Protein AF-A0A822F859-F1 (afdb_monomer_lite)

Structure (mmCIF, N/CA/C/O backbone):
data_AF-A0A822F859-F1
#
_entry.id   AF-A0A822F859-F1
#
loop_
_atom_site.group_PDB
_atom_site.id
_atom_site.type_symbol
_atom_site.label_atom_id
_atom_site.label_alt_id
_atom_site.label_comp_id
_atom_site.label_asym_id
_atom_site.label_entity_id
_atom_site.label_seq_id
_atom_site.pdbx_PDB_ins_code
_atom_site.Cartn_x
_atom_site.Cartn_y
_atom_site.Cartn_z
_atom_site.occupancy
_atom_site.B_iso_or_equiv
_atom_site.auth_seq_id
_atom_site.auth_comp_id
_atom_site.auth_asym_id
_atom_site.auth_atom_id
_atom_site.pdbx_PDB_model_num
ATOM 1 N N . ASN A 1 1 ? -17.109 -4.737 4.891 1.00 60.28 1 ASN A N 1
ATOM 2 C CA . ASN A 1 1 ? -16.325 -3.529 4.573 1.00 60.28 1 ASN A CA 1
ATOM 3 C C . ASN A 1 1 ? -14.987 -3.972 3.988 1.00 60.28 1 ASN A C 1
ATOM 5 O O . ASN A 1 1 ? -14.485 -5.006 4.405 1.00 60.28 1 ASN A O 1
ATOM 9 N N . LEU A 1 2 ? -14.415 -3.264 3.007 1.00 63.59 2 LEU A N 1
ATOM 10 C CA . LEU A 1 2 ? -13.190 -3.707 2.302 1.00 63.59 2 LEU A CA 1
ATOM 11 C C . LEU A 1 2 ? -12.017 -3.979 3.269 1.00 63.59 2 LEU A C 1
ATOM 13 O O . LEU A 1 2 ? -11.203 -4.857 3.026 1.00 63.59 2 LEU A O 1
ATOM 17 N N . LEU A 1 3 ? -11.979 -3.269 4.397 1.00 77.88 3 LEU A N 1
ATOM 18 C CA . LEU A 1 3 ? -10.930 -3.357 5.413 1.00 77.88 3 LEU A CA 1
ATOM 19 C C . LEU A 1 3 ? -11.205 -4.373 6.532 1.00 77.88 3 LEU A C 1
ATOM 21 O O . LEU A 1 3 ? -10.437 -4.429 7.488 1.00 77.88 3 LEU A O 1
ATOM 25 N N . ASP A 1 4 ? -12.248 -5.199 6.411 1.00 86.69 4 ASP A N 1
ATOM 26 C CA . ASP A 1 4 ? -12.486 -6.304 7.355 1.00 86.69 4 ASP A CA 1
ATOM 27 C C . ASP A 1 4 ? -11.388 -7.384 7.240 1.00 86.69 4 ASP A C 1
ATOM 29 O O . ASP A 1 4 ? -11.126 -8.115 8.194 1.00 86.69 4 ASP A O 1
ATOM 33 N N . PHE A 1 5 ? -10.710 -7.440 6.084 1.00 93.75 5 PHE A N 1
ATOM 34 C CA . PHE A 1 5 ? -9.600 -8.347 5.778 1.00 93.75 5 PHE A CA 1
ATOM 35 C C . PHE A 1 5 ? -8.394 -7.556 5.241 1.00 93.75 5 PHE A C 1
ATOM 37 O O . PHE A 1 5 ? -8.120 -7.579 4.038 1.00 93.75 5 PHE A O 1
ATOM 44 N N . PRO A 1 6 ? -7.675 -6.815 6.103 1.00 93.88 6 PRO A N 1
ATOM 45 C CA . PRO A 1 6 ? -6.599 -5.925 5.669 1.00 93.88 6 PRO A CA 1
ATOM 46 C C . PRO A 1 6 ? -5.448 -6.661 4.966 1.00 93.88 6 PRO A C 1
ATOM 48 O O . PRO A 1 6 ? -4.760 -6.069 4.138 1.00 93.88 6 PRO A O 1
ATOM 51 N N . GLU A 1 7 ? -5.250 -7.951 5.242 1.00 95.69 7 GLU A N 1
ATOM 52 C CA . GLU A 1 7 ? -4.263 -8.784 4.558 1.00 95.69 7 GLU A CA 1
ATOM 53 C C . GLU A 1 7 ? -4.631 -9.068 3.095 1.00 95.69 7 GLU A C 1
ATOM 55 O O . GLU A 1 7 ? -3.777 -8.935 2.222 1.00 95.69 7 GLU A O 1
ATOM 60 N N . GLU A 1 8 ? -5.895 -9.392 2.803 1.00 95.19 8 GLU A N 1
ATOM 61 C CA . GLU A 1 8 ? -6.359 -9.592 1.420 1.00 95.19 8 GLU A CA 1
ATOM 62 C C . GLU A 1 8 ? -6.252 -8.280 0.633 1.00 95.19 8 GLU A C 1
ATOM 64 O O . GLU A 1 8 ? -5.794 -8.274 -0.507 1.00 95.19 8 GLU A O 1
ATOM 69 N N . VAL A 1 9 ? -6.594 -7.145 1.257 1.00 94.25 9 VAL A N 1
ATOM 70 C CA . VAL A 1 9 ? -6.420 -5.822 0.635 1.00 94.25 9 VAL A CA 1
ATOM 71 C C . VAL A 1 9 ? -4.953 -5.567 0.293 1.00 94.25 9 VAL A C 1
ATOM 73 O O . VAL A 1 9 ? -4.661 -5.124 -0.817 1.00 94.25 9 VAL A O 1
ATOM 76 N N . ALA A 1 10 ? -4.025 -5.881 1.200 1.00 95.88 10 ALA A N 1
ATOM 77 C CA . ALA A 1 10 ? -2.593 -5.728 0.954 1.00 95.88 10 ALA A CA 1
ATOM 78 C C . ALA A 1 10 ? -2.101 -6.603 -0.212 1.00 95.88 10 ALA A C 1
ATOM 80 O O . ALA A 1 10 ? -1.319 -6.136 -1.042 1.00 95.88 10 ALA A O 1
ATOM 81 N N . ILE A 1 11 ? -2.586 -7.843 -0.320 1.00 95.44 11 ILE A N 1
ATOM 82 C CA . ILE A 1 11 ? -2.263 -8.739 -1.441 1.00 95.44 11 ILE A CA 1
ATOM 83 C C . ILE A 1 11 ? -2.778 -8.146 -2.758 1.00 95.44 11 ILE A C 1
ATOM 85 O O . ILE A 1 11 ? -2.005 -7.979 -3.697 1.00 95.44 11 ILE A O 1
ATOM 89 N N . ARG A 1 12 ? -4.042 -7.709 -2.812 1.00 94.38 12 ARG A N 1
ATOM 90 C CA . ARG A 1 12 ? -4.619 -7.100 -4.025 1.00 94.38 12 ARG A CA 1
ATOM 91 C C . ARG A 1 12 ? -3.926 -5.809 -4.437 1.00 94.38 12 ARG A C 1
ATOM 93 O O . ARG A 1 12 ? -3.702 -5.588 -5.623 1.00 94.38 12 ARG A O 1
ATOM 100 N N . LEU A 1 13 ? -3.569 -4.958 -3.475 1.00 91.94 13 LEU A N 1
ATOM 101 C CA . LEU A 1 13 ? -2.770 -3.762 -3.743 1.00 91.94 13 LEU A CA 1
ATOM 102 C C . LEU A 1 13 ? -1.397 -4.120 -4.319 1.00 91.94 13 LEU A C 1
ATOM 104 O O . LEU A 1 13 ? -0.885 -3.381 -5.155 1.00 91.94 13 LEU A O 1
ATOM 108 N N . THR A 1 14 ? -0.822 -5.247 -3.899 1.00 94.31 14 THR A N 1
ATOM 109 C CA . THR A 1 14 ? 0.464 -5.741 -4.403 1.00 94.31 14 THR A CA 1
ATOM 110 C C . THR A 1 14 ? 0.367 -6.212 -5.841 1.00 94.31 14 THR A C 1
ATOM 112 O O . THR A 1 14 ? 1.189 -5.780 -6.642 1.00 94.31 14 THR A O 1
ATOM 115 N N . ASP A 1 15 ? -0.657 -6.987 -6.195 1.00 94.00 15 ASP A N 1
ATOM 116 C CA . ASP A 1 15 ? -0.882 -7.406 -7.585 1.00 94.00 15 ASP A CA 1
ATOM 117 C C . ASP A 1 15 ? -1.041 -6.182 -8.505 1.00 94.00 15 ASP A C 1
ATOM 119 O O . ASP A 1 15 ? -0.364 -6.057 -9.524 1.00 94.00 15 ASP A O 1
ATOM 123 N N . ILE A 1 16 ? -1.866 -5.213 -8.088 1.00 90.69 16 ILE A N 1
ATOM 124 C CA . ILE A 1 16 ? -2.120 -3.989 -8.860 1.00 90.69 16 ILE A CA 1
ATOM 125 C C . ILE A 1 16 ? -0.853 -3.130 -8.991 1.00 90.69 16 ILE A C 1
ATOM 127 O O . ILE A 1 16 ? -0.565 -2.628 -10.075 1.00 90.69 16 ILE A O 1
ATOM 131 N N . GLU A 1 17 ? -0.086 -2.928 -7.913 1.00 89.75 17 GLU A N 1
ATOM 132 C CA . GLU A 1 17 ? 1.204 -2.223 -8.002 1.00 89.75 17 GLU A CA 1
ATOM 133 C C . GLU A 1 17 ? 2.167 -2.916 -8.934 1.00 89.75 17 GLU A C 1
ATOM 135 O O . GLU A 1 17 ? 2.871 -2.247 -9.683 1.00 89.75 17 GLU A O 1
ATOM 140 N N . HIS A 1 18 ? 2.240 -4.240 -8.840 1.00 91.12 18 HIS A N 1
ATOM 141 C CA . HIS A 1 18 ? 3.201 -5.015 -9.592 1.00 91.12 18 HIS A CA 1
ATOM 142 C C . HIS A 1 18 ? 2.947 -4.867 -11.092 1.00 91.12 18 HIS A C 1
ATOM 144 O O . HIS A 1 18 ? 3.872 -4.539 -11.837 1.00 91.12 18 HIS A O 1
ATOM 150 N N . ASP A 1 19 ? 1.689 -4.984 -11.518 1.00 90.50 19 ASP A N 1
ATOM 151 C CA . ASP A 1 19 ? 1.287 -4.790 -12.911 1.00 90.50 19 ASP A CA 1
ATOM 152 C C . ASP A 1 19 ? 1.633 -3.383 -13.417 1.00 90.50 19 ASP A C 1
ATOM 154 O O . ASP A 1 19 ? 2.182 -3.207 -14.510 1.00 90.50 19 ASP A O 1
ATOM 158 N N . ILE A 1 20 ? 1.359 -2.356 -12.609 1.00 85.81 20 ILE A N 1
ATOM 159 C CA . ILE A 1 20 ? 1.628 -0.967 -12.995 1.00 85.81 20 ILE A CA 1
ATOM 160 C C . ILE A 1 20 ? 3.135 -0.698 -13.013 1.00 85.81 20 ILE A C 1
ATOM 162 O O . ILE A 1 20 ? 3.621 -0.048 -13.939 1.00 85.81 20 ILE A O 1
ATOM 166 N N . PHE A 1 21 ? 3.890 -1.224 -12.050 1.00 85.69 21 PHE A N 1
ATOM 167 C CA . PHE A 1 21 ? 5.345 -1.111 -12.001 1.00 85.69 21 PHE A CA 1
ATOM 168 C C . PHE A 1 21 ? 5.992 -1.731 -13.245 1.00 85.69 21 PHE A C 1
ATOM 170 O O . PHE A 1 21 ? 6.825 -1.099 -13.895 1.00 85.69 21 PHE A O 1
ATOM 177 N N . LEU A 1 22 ? 5.554 -2.931 -13.637 1.00 87.12 22 LEU A N 1
ATOM 178 C CA . LEU A 1 22 ? 6.045 -3.608 -14.839 1.00 87.12 22 LEU A CA 1
ATOM 179 C C . LEU A 1 22 ? 5.628 -2.913 -16.142 1.00 87.12 22 LEU A C 1
ATOM 181 O O . LEU A 1 22 ? 6.309 -3.057 -17.158 1.00 87.12 22 LEU A O 1
ATOM 185 N N . SER A 1 23 ? 4.551 -2.123 -16.128 1.00 85.88 23 SER A N 1
ATOM 186 C CA . SER A 1 23 ? 4.120 -1.341 -17.295 1.00 85.88 23 SER A CA 1
ATOM 187 C C . SER A 1 23 ? 5.054 -0.166 -17.638 1.00 85.88 23 SER A C 1
ATOM 189 O O . SER A 1 23 ? 4.951 0.419 -18.724 1.00 85.88 23 SER A O 1
ATOM 191 N N . VAL A 1 24 ? 5.984 0.192 -16.741 1.00 82.56 24 VAL A N 1
ATOM 192 C CA . VAL A 1 24 ? 6.918 1.310 -16.922 1.00 82.56 24 VAL A CA 1
ATOM 193 C C . VAL A 1 24 ? 8.317 0.795 -17.298 1.00 82.56 24 VAL A C 1
ATOM 195 O O . VAL A 1 24 ? 8.967 0.112 -16.507 1.00 82.56 24 VAL A O 1
ATOM 198 N N . PRO A 1 25 ? 8.846 1.143 -18.489 1.00 80.88 25 PRO A N 1
ATOM 199 C CA . PRO A 1 25 ? 10.191 0.742 -18.898 1.00 80.88 25 PRO A CA 1
ATOM 200 C C . PRO A 1 25 ? 11.286 1.196 -17.908 1.00 80.88 25 PRO A C 1
ATOM 202 O O . PRO A 1 25 ? 11.310 2.375 -17.542 1.00 80.88 25 PRO A O 1
ATOM 205 N N . PRO A 1 26 ? 12.273 0.342 -17.554 1.00 78.75 26 PRO A N 1
ATOM 206 C CA . PRO A 1 26 ? 13.305 0.659 -16.554 1.00 78.75 26 PRO A CA 1
ATOM 207 C C . PRO A 1 26 ? 14.084 1.958 -16.814 1.00 78.75 26 PRO A C 1
ATOM 209 O O . PRO A 1 26 ? 14.405 2.704 -15.890 1.00 78.75 26 PRO A O 1
ATOM 212 N N . LEU A 1 27 ? 14.349 2.273 -18.087 1.00 78.81 27 LEU A N 1
ATOM 213 C CA . LEU A 1 27 ? 15.048 3.499 -18.479 1.00 78.81 27 LEU A CA 1
ATOM 214 C C . LEU A 1 27 ? 14.280 4.772 -18.078 1.00 78.81 27 LEU A C 1
ATOM 216 O O . LEU A 1 27 ? 14.899 5.802 -17.818 1.00 78.81 27 LEU A O 1
ATOM 220 N N . GLN A 1 28 ? 12.948 4.718 -18.014 1.00 74.38 28 GLN A N 1
ATOM 221 C CA . GLN A 1 28 ? 12.128 5.862 -17.611 1.00 74.38 28 GLN A CA 1
ATOM 222 C C . GLN A 1 28 ? 12.227 6.128 -16.112 1.00 74.38 28 GLN A C 1
ATOM 224 O O . GLN A 1 28 ? 12.312 7.290 -15.724 1.00 74.38 28 GLN A O 1
ATOM 229 N N . TYR A 1 29 ? 12.295 5.080 -15.285 1.00 75.00 29 TYR A N 1
ATOM 230 C CA . TYR A 1 29 ? 12.551 5.233 -13.852 1.00 75.00 29 TYR A CA 1
ATOM 231 C C . TYR A 1 29 ? 13.888 5.918 -13.602 1.00 75.00 29 TYR A C 1
ATOM 233 O O . TYR A 1 29 ? 13.942 6.917 -12.892 1.00 75.00 29 TYR A O 1
ATOM 241 N N . LEU A 1 30 ? 14.958 5.431 -14.238 1.00 75.81 30 LEU A N 1
ATOM 242 C CA . LEU A 1 30 ? 16.285 6.027 -14.086 1.00 75.81 30 LEU A CA 1
ATOM 243 C C . LEU A 1 30 ? 16.303 7.479 -14.555 1.00 75.81 30 LEU A C 1
ATOM 245 O O . LEU A 1 30 ? 16.828 8.339 -13.854 1.00 75.81 30 LEU A O 1
ATOM 249 N N . ARG A 1 31 ? 15.684 7.778 -15.701 1.00 73.38 31 ARG A N 1
ATOM 250 C CA . ARG A 1 31 ? 15.592 9.148 -16.217 1.00 73.38 31 ARG A CA 1
ATOM 251 C C . ARG A 1 31 ? 14.826 10.063 -15.262 1.00 73.38 31 ARG A C 1
ATOM 253 O O . ARG A 1 31 ? 15.242 11.195 -15.062 1.00 73.38 31 ARG A O 1
ATOM 260 N N . HIS A 1 32 ? 13.744 9.577 -14.659 1.00 69.44 32 HIS A N 1
ATOM 261 C CA . HIS A 1 32 ? 12.968 10.345 -13.688 1.00 69.44 32 HIS A CA 1
ATOM 262 C C . HIS A 1 32 ? 13.717 10.570 -12.366 1.00 69.44 32 HIS A C 1
ATOM 264 O O . HIS A 1 32 ? 13.561 11.618 -11.756 1.00 69.44 32 HIS A O 1
ATOM 270 N N . LEU A 1 33 ? 14.545 9.614 -11.935 1.00 70.12 33 LEU A N 1
ATOM 271 C CA . LEU A 1 33 ? 15.373 9.745 -10.730 1.00 70.12 33 LEU A CA 1
ATOM 272 C C . LEU A 1 33 ? 16.608 10.635 -10.934 1.00 70.12 33 LEU A C 1
ATOM 274 O O . LEU A 1 33 ? 17.112 11.205 -9.973 1.00 70.12 33 LEU A O 1
ATOM 278 N N . THR A 1 34 ? 17.123 10.713 -12.163 1.00 74.38 34 THR A N 1
ATOM 279 C CA . THR A 1 34 ? 18.374 11.424 -12.488 1.00 74.38 34 THR A CA 1
ATOM 280 C C . THR A 1 34 ? 18.169 12.820 -13.066 1.00 74.38 34 THR A C 1
ATOM 282 O O . THR A 1 34 ? 19.094 13.627 -13.016 1.00 74.38 34 THR A O 1
ATOM 285 N N . LEU A 1 35 ? 16.989 13.127 -13.610 1.00 65.88 35 LEU A N 1
ATOM 286 C CA . LEU A 1 35 ? 16.633 14.468 -14.072 1.00 65.88 35 LEU A CA 1
ATOM 287 C C . LEU A 1 35 ? 15.721 15.142 -13.049 1.00 65.88 35 LEU A C 1
ATOM 289 O O . LEU A 1 35 ? 14.813 14.501 -12.526 1.00 65.88 35 LEU A O 1
ATOM 293 N N . ASP A 1 36 ? 15.930 16.440 -12.802 1.00 59.88 36 ASP A N 1
ATOM 294 C CA . ASP A 1 36 ? 15.071 17.231 -11.918 1.00 59.88 36 ASP A CA 1
ATOM 295 C C . ASP A 1 36 ? 13.592 17.012 -12.277 1.00 59.88 36 ASP A C 1
ATOM 297 O O . ASP A 1 36 ? 13.145 17.317 -13.388 1.00 59.88 36 ASP A O 1
ATOM 301 N N . ILE A 1 37 ? 12.836 16.482 -11.310 1.00 56.75 37 ILE A N 1
ATOM 302 C CA . ILE A 1 37 ? 11.409 16.110 -11.386 1.00 56.75 37 ILE A CA 1
ATOM 303 C C . ILE A 1 37 ? 10.545 17.237 -11.990 1.00 56.75 37 ILE A C 1
ATOM 305 O O . ILE A 1 37 ? 9.543 16.989 -12.671 1.00 56.75 37 ILE A O 1
ATOM 309 N N . SER A 1 38 ? 10.969 18.485 -11.803 1.00 55.31 38 SER A N 1
ATOM 310 C CA . SER A 1 38 ? 10.335 19.700 -12.318 1.00 55.31 38 SER A CA 1
ATOM 311 C C . SER A 1 38 ? 10.492 19.887 -13.834 1.00 55.31 38 SER A C 1
ATOM 313 O O . SER A 1 38 ? 9.594 20.429 -14.474 1.00 55.31 38 SER A O 1
ATOM 315 N N . TYR A 1 39 ? 11.597 19.427 -14.430 1.00 53.34 39 TYR A N 1
ATOM 316 C CA . TYR A 1 39 ? 11.955 19.704 -15.828 1.00 53.34 39 TYR A CA 1
ATOM 317 C C . TYR A 1 39 ? 11.211 18.801 -16.828 1.00 53.34 39 TYR A C 1
ATOM 319 O O . TYR A 1 39 ? 10.847 19.227 -17.924 1.00 53.34 39 TYR A O 1
ATOM 327 N N . LEU A 1 40 ? 10.915 17.556 -16.440 1.00 54.84 40 LEU A N 1
ATOM 328 C CA . LEU A 1 40 ? 10.153 16.606 -17.268 1.00 54.84 40 LEU A CA 1
ATOM 329 C C . LEU A 1 40 ? 8.631 16.800 -17.161 1.00 54.84 40 LEU A C 1
ATOM 331 O O . LEU A 1 40 ? 7.882 16.418 -18.066 1.00 54.84 40 LEU A O 1
ATOM 335 N N . SER A 1 41 ? 8.166 17.409 -16.066 1.00 54.25 41 SER A N 1
ATOM 336 C CA . SER A 1 41 ? 6.741 17.575 -15.756 1.00 54.25 41 SER A CA 1
ATOM 337 C C . SER A 1 41 ? 5.998 18.491 -16.737 1.00 54.25 41 SER A C 1
ATOM 339 O O . SER A 1 41 ? 4.783 18.338 -16.894 1.00 54.25 41 SER A O 1
ATOM 341 N N . THR A 1 42 ? 6.698 19.355 -17.471 1.00 53.56 42 THR A N 1
ATOM 342 C CA . THR A 1 42 ? 6.115 20.291 -18.449 1.00 53.56 42 THR A CA 1
ATOM 343 C C . THR A 1 42 ? 6.368 19.931 -19.915 1.00 53.56 42 THR A C 1
ATOM 345 O O . THR A 1 42 ? 5.574 20.341 -20.758 1.00 53.56 42 THR A O 1
ATOM 348 N N . HIS A 1 43 ? 7.404 19.148 -20.244 1.00 52.66 43 HIS A N 1
ATOM 349 C CA . HIS A 1 43 ? 7.855 19.001 -21.639 1.00 52.66 43 HIS A CA 1
ATOM 350 C C . HIS A 1 43 ? 7.744 17.603 -22.258 1.00 52.66 43 HIS A C 1
ATOM 352 O O . HIS A 1 43 ? 7.791 17.501 -23.483 1.00 52.66 43 HIS A O 1
ATOM 358 N N . ASP A 1 44 ? 7.547 16.533 -21.481 1.00 57.91 44 ASP A N 1
ATOM 359 C CA . ASP A 1 44 ? 7.472 15.183 -22.057 1.00 57.91 44 ASP A CA 1
ATOM 360 C C . ASP A 1 44 ? 6.015 14.719 -22.250 1.00 57.91 44 ASP A C 1
ATOM 362 O O . ASP A 1 44 ? 5.379 14.176 -21.343 1.00 57.91 44 ASP A O 1
ATOM 366 N N . THR A 1 45 ? 5.465 14.986 -23.442 1.00 55.69 45 THR A N 1
ATOM 367 C CA . THR A 1 45 ? 4.131 14.530 -23.893 1.00 55.69 45 THR A CA 1
ATOM 368 C C . THR A 1 45 ? 4.156 13.136 -24.527 1.00 55.69 45 THR A C 1
ATOM 370 O O . THR A 1 45 ? 3.114 12.637 -24.968 1.00 55.69 45 THR A O 1
ATOM 373 N N . SER A 1 46 ? 5.328 12.496 -24.596 1.00 63.50 46 SER A N 1
ATOM 374 C CA . SER A 1 46 ? 5.465 11.163 -25.173 1.00 63.50 46 SER A CA 1
ATOM 375 C C . SER A 1 46 ? 4.655 10.127 -24.381 1.00 63.50 46 SER A C 1
ATOM 377 O O . SER A 1 46 ? 4.391 10.283 -23.186 1.00 63.50 46 SER A O 1
ATOM 379 N N . LEU A 1 47 ? 4.275 9.021 -25.034 1.00 58.72 47 LEU A N 1
ATOM 380 C CA . LEU A 1 47 ? 3.659 7.859 -24.366 1.00 58.72 47 LEU A CA 1
ATOM 381 C C . LEU A 1 47 ? 4.494 7.378 -23.162 1.00 58.72 47 LEU A C 1
ATOM 383 O O . LEU A 1 47 ? 3.952 6.839 -22.205 1.00 58.72 47 LEU A O 1
ATOM 387 N N . GLN A 1 48 ? 5.801 7.640 -23.193 1.00 55.94 48 GLN A N 1
ATOM 388 C CA . GLN A 1 48 ? 6.766 7.293 -22.157 1.00 55.94 48 GLN A CA 1
ATOM 389 C C . GLN A 1 48 ? 6.599 8.160 -20.897 1.00 55.94 48 GLN A C 1
ATOM 391 O O . GLN A 1 48 ? 6.519 7.631 -19.794 1.00 55.94 48 GLN A O 1
ATOM 396 N N . GLY A 1 49 ? 6.426 9.476 -21.043 1.00 58.91 49 GLY A N 1
ATOM 397 C CA . GLY A 1 49 ? 6.132 10.371 -19.917 1.00 58.91 49 GLY A CA 1
ATOM 398 C C . GLY A 1 49 ? 4.773 10.108 -19.250 1.00 58.91 49 GLY A C 1
ATOM 399 O O . GLY A 1 49 ? 4.586 10.445 -18.082 1.00 58.91 49 GLY A O 1
ATOM 400 N N . LYS A 1 50 ? 3.818 9.482 -19.954 1.00 63.41 50 LYS A N 1
ATOM 401 C CA . LYS A 1 50 ? 2.496 9.135 -19.399 1.00 63.41 50 LYS A CA 1
ATOM 402 C C . LYS A 1 50 ? 2.561 7.980 -18.395 1.00 63.41 50 LYS A C 1
ATOM 404 O O . LYS A 1 50 ? 1.888 8.050 -17.373 1.00 63.41 50 LYS A O 1
ATOM 409 N N . ASN A 1 51 ? 3.403 6.976 -18.637 1.00 70.25 51 ASN A N 1
ATOM 410 C CA . ASN A 1 51 ? 3.479 5.778 -17.793 1.00 70.25 51 ASN A CA 1
ATOM 411 C C . ASN A 1 51 ? 4.034 6.076 -16.391 1.00 70.25 51 ASN A C 1
ATOM 413 O O . ASN A 1 51 ? 3.464 5.637 -15.396 1.00 70.25 51 ASN A O 1
ATOM 417 N N . ILE A 1 52 ? 5.075 6.909 -16.281 1.00 75.38 52 ILE A N 1
ATOM 418 C CA . ILE A 1 52 ? 5.597 7.327 -14.969 1.00 75.38 52 ILE A CA 1
ATOM 419 C C . ILE A 1 52 ? 4.623 8.260 -14.223 1.00 75.38 52 ILE A C 1
ATOM 421 O O . ILE A 1 52 ? 4.486 8.176 -13.004 1.00 75.38 52 ILE A O 1
ATOM 425 N N . ARG A 1 53 ? 3.883 9.119 -14.942 1.00 76.69 53 ARG A N 1
ATOM 426 C CA . ARG A 1 53 ? 2.866 9.998 -14.334 1.00 76.69 53 ARG A CA 1
ATOM 427 C C . ARG A 1 53 ? 1.718 9.211 -13.716 1.00 76.69 53 ARG A C 1
ATOM 429 O O . ARG A 1 53 ? 1.217 9.635 -12.680 1.00 76.69 53 ARG A O 1
ATOM 436 N N . ILE A 1 54 ? 1.336 8.079 -14.309 1.00 80.44 54 ILE A N 1
ATOM 437 C CA . ILE A 1 54 ? 0.305 7.193 -13.751 1.00 80.44 54 ILE A CA 1
ATOM 438 C C . ILE A 1 54 ? 0.708 6.726 -12.349 1.00 80.44 54 ILE A C 1
ATOM 440 O O . ILE A 1 54 ? -0.118 6.782 -11.445 1.00 80.44 54 ILE A O 1
ATOM 444 N N . LEU A 1 55 ? 1.972 6.352 -12.128 1.00 80.31 55 LEU A N 1
ATOM 445 C CA . LEU A 1 55 ? 2.452 5.947 -10.800 1.00 80.31 55 LEU A CA 1
ATOM 446 C C . LEU A 1 55 ? 2.334 7.076 -9.774 1.00 80.31 55 LEU A C 1
ATOM 448 O O . LEU A 1 55 ? 1.821 6.857 -8.678 1.00 80.31 55 LEU A O 1
ATOM 452 N N . LEU A 1 56 ? 2.759 8.289 -10.139 1.00 80.56 56 LEU A N 1
ATOM 453 C CA . LEU A 1 56 ? 2.700 9.446 -9.244 1.00 80.56 56 LEU A CA 1
ATOM 454 C C . LEU A 1 56 ? 1.253 9.853 -8.928 1.00 80.56 56 LEU A C 1
ATOM 456 O O . LEU A 1 56 ? 0.908 10.090 -7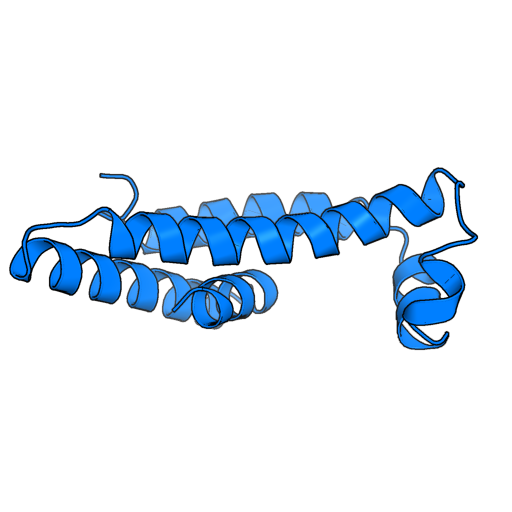.771 1.00 80.56 56 LEU A O 1
ATOM 460 N N . GLN A 1 57 ? 0.394 9.901 -9.947 1.00 85.06 57 GLN A N 1
ATOM 461 C CA . GLN A 1 57 ? -1.027 10.206 -9.784 1.00 85.06 57 GLN A CA 1
ATOM 462 C C . GLN A 1 57 ? -1.721 9.158 -8.920 1.00 85.06 57 GLN A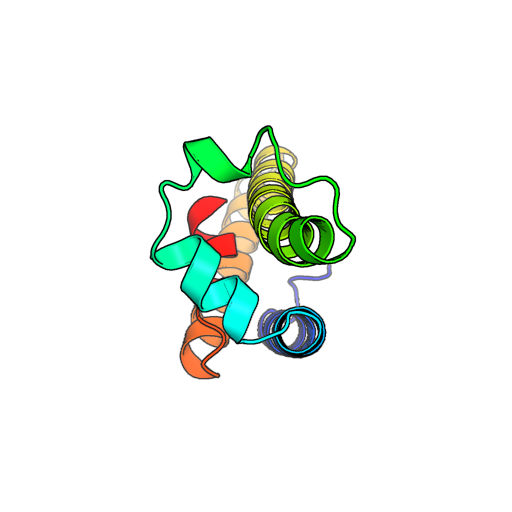 C 1
ATOM 464 O O . GLN A 1 57 ? -2.518 9.509 -8.053 1.00 85.06 57 GLN A O 1
ATOM 469 N N . ARG A 1 58 ? -1.397 7.877 -9.114 1.00 85.31 58 ARG A N 1
ATOM 470 C CA . ARG A 1 58 ? -1.964 6.794 -8.313 1.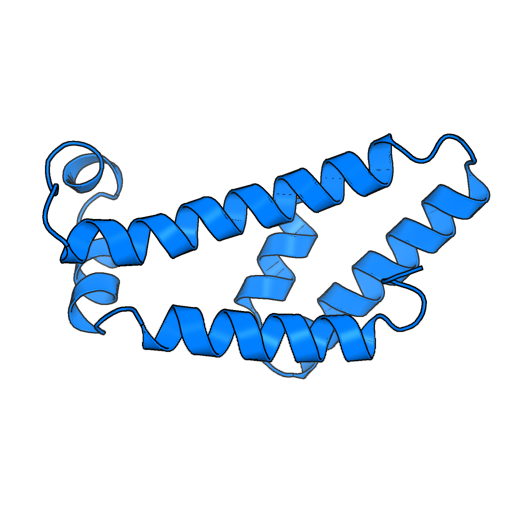00 85.31 58 ARG A CA 1
ATOM 471 C C . ARG A 1 58 ? -1.504 6.875 -6.862 1.00 85.31 58 ARG A C 1
ATOM 473 O O . ARG A 1 58 ? -2.339 6.719 -5.979 1.00 85.31 58 ARG A O 1
ATOM 480 N N . PHE A 1 59 ? -0.233 7.204 -6.614 1.00 86.19 59 PHE A N 1
ATOM 481 C CA . PHE A 1 59 ? 0.281 7.427 -5.260 1.00 86.19 59 PHE A CA 1
ATOM 482 C C . PHE A 1 59 ? -0.545 8.493 -4.524 1.00 86.19 59 PHE A C 1
ATOM 484 O O . PHE A 1 59 ? -1.033 8.262 -3.418 1.00 86.19 59 PHE A O 1
ATOM 491 N N . GLN A 1 60 ? -0.755 9.645 -5.168 1.00 87.25 60 GLN A N 1
ATOM 492 C CA . GLN A 1 60 ? -1.550 10.741 -4.608 1.00 87.25 60 GLN A CA 1
ATOM 493 C C . GLN A 1 60 ? -3.024 10.360 -4.431 1.00 87.25 60 GLN A C 1
ATOM 495 O O . GLN A 1 60 ? -3.626 10.683 -3.408 1.00 87.25 60 GLN A O 1
ATOM 500 N N . ALA A 1 61 ? -3.603 9.655 -5.405 1.00 89.25 61 ALA A N 1
ATOM 501 C CA . ALA A 1 61 ? -4.993 9.221 -5.359 1.00 89.25 61 ALA A CA 1
ATOM 502 C C . ALA A 1 61 ? -5.253 8.238 -4.209 1.00 89.25 61 ALA A C 1
ATOM 504 O O . ALA A 1 61 ? -6.246 8.390 -3.503 1.00 89.25 61 ALA A O 1
ATOM 505 N N . VAL A 1 62 ? -4.355 7.271 -3.980 1.00 89.38 62 VAL A N 1
ATOM 506 C CA . VAL A 1 62 ? -4.473 6.312 -2.869 1.00 89.38 62 VAL A CA 1
ATOM 507 C C . VAL A 1 62 ? -4.381 7.036 -1.526 1.00 89.38 62 VAL A C 1
ATOM 509 O O . VAL A 1 62 ? -5.246 6.832 -0.679 1.00 89.38 62 VAL A O 1
ATOM 512 N N . GLY A 1 63 ? -3.406 7.934 -1.347 1.00 90.00 63 GLY A N 1
ATOM 513 C CA . GLY A 1 63 ? -3.292 8.726 -0.117 1.00 90.00 63 GLY A CA 1
ATOM 514 C C . GLY A 1 63 ? -4.539 9.578 0.154 1.00 90.00 63 GLY A C 1
ATOM 515 O O . GLY A 1 63 ? -5.096 9.540 1.250 1.00 90.00 63 GLY A O 1
ATOM 516 N N . SER A 1 64 ? -5.042 10.284 -0.864 1.00 92.75 64 SER A N 1
ATOM 517 C CA . SER A 1 64 ? -6.259 11.099 -0.744 1.00 92.75 64 SER A CA 1
ATOM 518 C C . SER A 1 64 ? -7.504 10.257 -0.444 1.00 92.75 64 SER A C 1
ATOM 520 O O . SER A 1 64 ? -8.325 10.649 0.385 1.00 92.75 64 SER A O 1
ATOM 522 N N . PHE A 1 65 ? -7.629 9.078 -1.059 1.00 93.50 65 PHE A N 1
ATOM 523 C CA . PHE A 1 65 ? -8.716 8.144 -0.775 1.00 93.50 65 PHE A CA 1
ATOM 524 C C . PHE A 1 65 ? -8.704 7.684 0.689 1.00 93.50 65 PHE A C 1
ATOM 526 O O . PHE A 1 65 ? -9.752 7.679 1.332 1.00 93.50 65 PHE A O 1
ATOM 533 N N . ILE A 1 66 ? -7.530 7.356 1.242 1.00 93.69 66 ILE A N 1
ATOM 534 C CA . ILE A 1 66 ? -7.387 6.983 2.658 1.00 93.69 66 ILE A CA 1
ATOM 535 C C . ILE A 1 66 ? -7.824 8.132 3.578 1.00 93.69 66 ILE A C 1
ATOM 537 O O . ILE A 1 66 ? -8.624 7.908 4.490 1.00 93.69 66 ILE A O 1
ATOM 541 N N . GLN A 1 67 ? -7.388 9.366 3.299 1.00 93.88 67 GLN A N 1
ATOM 542 C CA . GLN A 1 67 ? -7.811 10.549 4.059 1.00 93.88 67 GLN A CA 1
ATOM 543 C C . GLN A 1 67 ? -9.333 10.724 4.032 1.00 93.88 67 GLN A C 1
ATOM 545 O O . GLN A 1 67 ? -9.963 10.904 5.076 1.00 93.88 67 GLN A O 1
ATOM 550 N N . GLN A 1 68 ? -9.939 10.638 2.844 1.00 94.06 68 GLN A N 1
ATOM 551 C CA . GLN A 1 68 ? -11.387 10.755 2.676 1.00 94.06 68 GLN A CA 1
ATOM 552 C C . GLN A 1 68 ? -12.136 9.659 3.435 1.00 94.06 68 GLN A C 1
ATOM 554 O O . GLN A 1 68 ? -13.123 9.954 4.108 1.00 94.06 68 GLN A O 1
ATOM 559 N N . LEU A 1 69 ? -11.647 8.419 3.385 1.00 92.69 69 LEU A N 1
ATOM 560 C CA . LEU A 1 69 ? -12.245 7.290 4.089 1.00 92.69 69 LEU A CA 1
ATOM 561 C C . LEU A 1 69 ? -12.279 7.540 5.604 1.00 92.69 69 LEU A C 1
ATOM 563 O O . LEU A 1 69 ? -13.319 7.361 6.233 1.00 92.69 69 LEU A O 1
ATOM 567 N N . ILE A 1 70 ? -11.181 8.038 6.181 1.00 93.94 70 ILE A N 1
ATOM 568 C CA . ILE A 1 70 ? -11.082 8.344 7.617 1.00 93.94 70 ILE A CA 1
ATOM 569 C C . ILE A 1 70 ? -11.982 9.519 8.008 1.00 93.94 70 ILE A C 1
ATOM 571 O O . ILE A 1 70 ? -12.704 9.436 9.005 1.00 93.94 70 ILE A O 1
ATOM 575 N N . VAL A 1 71 ? -11.941 10.614 7.242 1.00 94.50 71 VAL A N 1
ATOM 576 C CA . VAL A 1 71 ? -12.708 11.838 7.530 1.00 94.50 71 VAL A CA 1
ATOM 577 C C . VAL A 1 71 ? -14.211 11.613 7.363 1.00 94.50 71 VAL A C 1
ATOM 579 O O . VAL A 1 71 ? -14.998 12.212 8.094 1.00 94.50 71 VAL A O 1
ATOM 582 N N . SER A 1 72 ? -14.620 10.723 6.454 1.00 94.12 72 SER A N 1
ATOM 583 C CA . SER A 1 72 ? -16.031 10.383 6.244 1.00 94.12 72 SER A CA 1
ATOM 584 C C . SER A 1 72 ? -16.674 9.655 7.431 1.00 94.12 72 SER A C 1
ATOM 586 O O . SER A 1 72 ? -17.899 9.676 7.565 1.00 94.12 72 SER A O 1
ATOM 588 N N . GLN A 1 73 ? -15.874 9.060 8.326 1.00 94.38 73 GLN A N 1
ATOM 589 C CA . GLN A 1 73 ? -16.400 8.313 9.462 1.00 94.38 73 GLN A CA 1
ATOM 590 C C . GLN A 1 73 ? -16.756 9.227 10.639 1.00 94.38 73 GLN A C 1
ATOM 592 O O . GLN A 1 73 ? -15.891 9.742 11.352 1.00 94.38 73 GLN A O 1
ATOM 597 N N . THR A 1 74 ? -18.058 9.388 10.881 1.00 93.12 74 THR A N 1
ATOM 598 C CA . THR A 1 74 ? -18.604 10.264 11.931 1.00 93.12 74 THR A CA 1
ATOM 599 C C . THR A 1 74 ? -18.589 9.625 13.322 1.00 93.12 74 THR A C 1
ATOM 601 O O . THR A 1 74 ? -18.477 10.328 14.327 1.00 93.12 74 THR A O 1
ATOM 604 N N . ASN A 1 75 ? -18.656 8.292 13.405 1.00 96.38 75 ASN A N 1
ATOM 605 C CA . ASN A 1 75 ? -18.567 7.550 14.660 1.00 96.38 75 ASN A CA 1
ATOM 606 C C . ASN A 1 75 ? -17.102 7.335 15.070 1.00 96.38 75 ASN A C 1
ATOM 608 O O . ASN A 1 75 ? -16.306 6.753 14.333 1.00 96.38 75 ASN A O 1
ATOM 612 N N . PHE A 1 76 ? -16.756 7.750 16.291 1.00 94.69 76 PHE A N 1
ATOM 613 C CA . PHE A 1 76 ? -15.394 7.651 16.817 1.00 94.69 76 PHE A CA 1
ATOM 614 C C . PHE A 1 76 ? -14.856 6.212 16.897 1.00 94.69 76 PHE A C 1
ATOM 616 O O . PHE A 1 76 ? -13.696 5.979 16.555 1.00 94.69 76 PHE A O 1
ATOM 623 N N . GLN A 1 77 ? -15.669 5.251 17.347 1.00 95.25 77 GLN A N 1
ATOM 624 C CA . GLN A 1 77 ? -15.231 3.857 17.489 1.00 95.25 77 GLN A CA 1
ATOM 625 C C . GLN A 1 77 ? -15.002 3.211 16.128 1.00 95.25 77 GLN A C 1
ATOM 627 O O . GLN A 1 77 ? -13.988 2.543 15.922 1.00 95.25 77 GLN A O 1
ATOM 632 N N . GLU A 1 78 ? -15.895 3.473 15.177 1.00 93.44 78 GLU A N 1
ATOM 633 C CA . GLU A 1 78 ? -15.745 2.983 13.808 1.00 93.44 78 GLU A CA 1
ATOM 634 C C . GLU A 1 78 ? -14.529 3.623 13.137 1.00 93.44 78 GLU A C 1
ATOM 636 O O . GLU A 1 78 ? -13.732 2.916 12.531 1.00 93.44 78 GLU A O 1
ATOM 641 N N . ARG A 1 79 ? -14.298 4.929 13.335 1.00 95.19 79 ARG A N 1
ATOM 642 C CA . ARG A 1 79 ? -13.102 5.611 12.824 1.00 95.19 79 ARG A CA 1
ATOM 643 C C . ARG A 1 79 ? -11.819 5.019 13.408 1.00 95.19 79 ARG A C 1
ATOM 645 O O . ARG A 1 79 ? -10.849 4.822 12.686 1.00 95.19 79 ARG A O 1
ATOM 652 N N . LYS A 1 80 ? -11.804 4.699 14.705 1.00 95.31 80 LYS A N 1
ATOM 653 C CA . LYS A 1 80 ? -10.657 4.050 15.358 1.00 95.31 80 LYS A CA 1
ATOM 654 C C . LYS A 1 80 ? -10.400 2.648 14.793 1.00 95.31 80 LYS A C 1
ATOM 656 O O . LYS A 1 80 ? -9.254 2.315 14.501 1.00 95.31 80 LYS A O 1
ATOM 661 N N . SER A 1 81 ? -11.448 1.838 14.633 1.00 94.56 81 SER A N 1
ATOM 662 C CA . SER A 1 81 ? -11.352 0.493 14.045 1.00 94.56 81 SER A CA 1
ATOM 663 C C . SER A 1 81 ? -10.887 0.539 12.585 1.00 94.56 81 SER A C 1
ATOM 665 O O . SER A 1 81 ? -10.026 -0.245 12.180 1.00 94.56 81 SER A O 1
ATOM 667 N N . LEU A 1 82 ? -11.381 1.519 11.827 1.00 95.44 82 LEU A N 1
ATOM 668 C CA . LEU A 1 82 ? -10.979 1.794 10.455 1.00 95.44 82 LEU A CA 1
ATOM 669 C C . LEU A 1 82 ? -9.487 2.133 10.367 1.00 95.44 82 LEU A C 1
ATOM 671 O O . LEU A 1 82 ? -8.760 1.466 9.636 1.00 95.44 82 LEU A O 1
ATOM 675 N N . VAL A 1 83 ? -9.007 3.101 11.157 1.00 95.62 83 VAL A N 1
ATOM 676 C CA . VAL A 1 83 ? -7.582 3.477 11.195 1.00 95.62 83 VAL A CA 1
ATOM 677 C C . VAL A 1 83 ? -6.701 2.287 11.584 1.00 95.62 83 VAL A C 1
ATOM 679 O O . VAL A 1 83 ? -5.671 2.058 10.956 1.00 95.62 83 VAL A O 1
ATOM 682 N N . ALA A 1 84 ? -7.114 1.481 12.568 1.00 95.81 84 ALA A N 1
ATOM 683 C CA . ALA A 1 84 ? -6.373 0.278 12.950 1.00 95.81 84 ALA A CA 1
ATOM 684 C C . ALA A 1 84 ? -6.285 -0.746 11.803 1.00 95.81 84 ALA A C 1
ATOM 686 O O . ALA A 1 84 ? -5.238 -1.362 11.601 1.00 95.81 84 ALA A O 1
ATOM 687 N N . SER A 1 85 ? -7.359 -0.907 11.030 1.00 96.75 85 SER A N 1
ATOM 688 C CA . SER A 1 85 ? -7.394 -1.815 9.878 1.00 96.75 85 SER A CA 1
ATOM 689 C C . SER A 1 85 ? -6.537 -1.299 8.718 1.00 96.75 85 SER A C 1
ATOM 691 O O . SER A 1 85 ? -5.793 -2.069 8.115 1.00 96.75 85 SER A O 1
ATOM 693 N N . ILE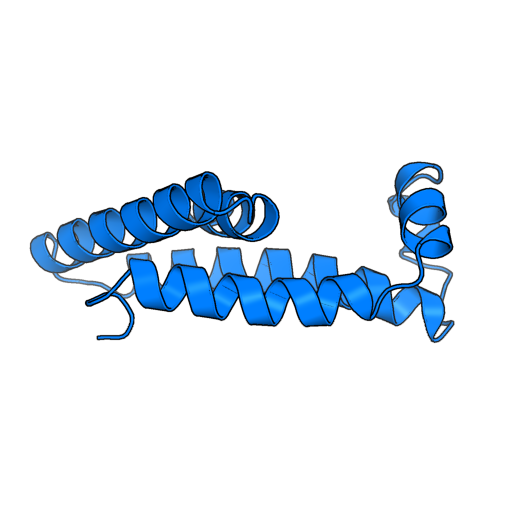 A 1 86 ? -6.553 0.013 8.459 1.00 96.50 86 ILE A N 1
ATOM 694 C CA . ILE A 1 86 ? -5.673 0.670 7.479 1.00 96.50 86 ILE A CA 1
ATOM 695 C C . ILE A 1 86 ? -4.201 0.480 7.866 1.00 96.50 86 ILE A C 1
ATOM 697 O O . ILE A 1 86 ? -3.383 0.107 7.026 1.00 96.50 86 ILE A O 1
ATOM 701 N N . LEU A 1 87 ? -3.861 0.661 9.145 1.00 97.06 87 LEU A N 1
ATOM 702 C CA . LEU A 1 87 ? -2.497 0.461 9.631 1.00 97.06 87 LEU A CA 1
ATOM 703 C C . LEU A 1 87 ? -2.054 -1.004 9.504 1.00 97.06 87 LEU A C 1
ATOM 705 O O . LEU A 1 87 ? -0.933 -1.264 9.074 1.00 97.06 87 LEU A O 1
ATOM 709 N N . ARG A 1 88 ? -2.935 -1.968 9.812 1.00 97.25 88 ARG A N 1
ATOM 710 C CA . ARG A 1 88 ? -2.665 -3.394 9.561 1.00 97.25 88 ARG A CA 1
ATOM 711 C C . ARG A 1 88 ? -2.394 -3.662 8.085 1.00 97.25 88 ARG A C 1
ATOM 713 O O . ARG A 1 88 ? -1.441 -4.366 7.782 1.00 97.25 88 ARG A O 1
ATOM 720 N N . CYS A 1 89 ? -3.166 -3.063 7.178 1.00 96.88 89 CYS A N 1
ATOM 721 C CA . CYS A 1 89 ? -2.922 -3.179 5.741 1.00 96.88 89 CYS A CA 1
ATOM 722 C C . CYS A 1 89 ? -1.528 -2.646 5.367 1.00 96.88 89 CYS A C 1
ATOM 724 O O . CYS A 1 89 ? -0.795 -3.323 4.652 1.00 96.88 89 CYS A O 1
ATOM 726 N N . ALA A 1 90 ? -1.124 -1.478 5.884 1.00 97.50 90 ALA A N 1
ATOM 727 C CA . ALA A 1 90 ? 0.206 -0.911 5.634 1.00 97.50 90 ALA A CA 1
ATOM 728 C C . ALA A 1 90 ? 1.338 -1.811 6.154 1.00 97.50 90 ALA A C 1
ATOM 730 O O . ALA A 1 90 ? 2.331 -2.026 5.460 1.00 97.50 90 ALA A O 1
ATOM 731 N N . ILE A 1 91 ? 1.170 -2.370 7.354 1.00 97.94 91 ILE A N 1
ATOM 732 C CA . ILE A 1 91 ? 2.112 -3.322 7.952 1.00 97.94 91 ILE A CA 1
ATOM 733 C C . ILE A 1 91 ? 2.208 -4.594 7.100 1.00 97.94 91 ILE A C 1
ATOM 735 O O . ILE A 1 91 ? 3.309 -5.063 6.823 1.00 97.94 91 ILE A O 1
ATOM 739 N N . THR A 1 92 ? 1.083 -5.136 6.633 1.00 98.00 92 THR A N 1
ATOM 740 C CA . THR A 1 92 ? 1.094 -6.312 5.757 1.00 98.00 92 THR A CA 1
ATOM 741 C C . THR A 1 92 ? 1.784 -6.011 4.430 1.00 98.00 92 THR A C 1
ATOM 743 O O . THR A 1 92 ? 2.644 -6.790 4.028 1.00 98.00 92 THR A O 1
ATOM 746 N N . CYS A 1 93 ? 1.494 -4.865 3.796 1.00 97.75 93 CYS A N 1
ATOM 747 C CA . CYS A 1 93 ? 2.207 -4.400 2.600 1.00 97.75 93 CYS A CA 1
ATOM 748 C C . CYS A 1 93 ? 3.724 -4.352 2.835 1.00 97.75 93 CYS A C 1
ATOM 750 O O . CYS A 1 93 ? 4.490 -4.823 1.997 1.00 97.75 93 CYS A O 1
ATOM 752 N N . TRP A 1 94 ? 4.158 -3.838 3.990 1.00 98.19 94 TRP A N 1
ATOM 753 C CA . TRP A 1 94 ? 5.569 -3.820 4.369 1.00 98.19 94 TRP A CA 1
ATOM 754 C C . TRP A 1 94 ? 6.158 -5.232 4.472 1.00 98.19 94 TRP A C 1
ATOM 756 O O . TRP A 1 94 ? 7.221 -5.495 3.913 1.00 98.19 94 TRP A O 1
ATOM 766 N N . TYR A 1 95 ? 5.470 -6.158 5.145 1.00 98.06 95 TYR A N 1
ATOM 767 C CA . TYR A 1 95 ? 5.960 -7.526 5.331 1.00 98.06 95 TYR A CA 1
ATOM 768 C C . TYR A 1 95 ? 6.059 -8.334 4.036 1.00 98.06 95 TYR A C 1
ATOM 770 O O . TYR A 1 95 ? 6.975 -9.143 3.907 1.00 98.06 95 TYR A O 1
ATOM 778 N N . ILE A 1 96 ? 5.164 -8.110 3.072 1.00 97.19 96 ILE A N 1
ATOM 779 C CA . ILE A 1 96 ? 5.200 -8.792 1.765 1.00 97.19 96 ILE A CA 1
ATOM 780 C C . ILE A 1 96 ? 6.078 -8.070 0.730 1.00 97.19 96 ILE A C 1
ATOM 782 O O . ILE A 1 96 ? 6.132 -8.481 -0.425 1.00 97.19 96 ILE A O 1
ATOM 786 N N . GLY A 1 97 ? 6.779 -7.001 1.127 1.00 96.12 97 GLY A N 1
ATOM 787 C CA . GLY A 1 97 ? 7.723 -6.274 0.273 1.00 96.12 97 GLY A CA 1
ATOM 788 C C . GLY A 1 97 ? 7.095 -5.228 -0.653 1.00 96.12 97 GLY A C 1
ATOM 789 O O . GLY A 1 97 ? 7.799 -4.622 -1.461 1.00 96.12 97 GLY A O 1
ATOM 790 N N . ASN A 1 98 ? 5.795 -4.952 -0.528 1.00 95.56 98 ASN A N 1
ATOM 791 C CA . ASN A 1 98 ? 5.129 -3.864 -1.241 1.00 95.56 98 ASN A CA 1
ATOM 792 C C . ASN A 1 98 ? 5.304 -2.530 -0.495 1.00 95.56 98 ASN A C 1
ATOM 794 O O . ASN A 1 98 ? 4.374 -1.960 0.087 1.00 95.56 98 ASN A O 1
ATOM 798 N N . PHE A 1 99 ? 6.531 -2.012 -0.525 1.00 94.81 99 PHE A N 1
ATOM 799 C CA . PHE A 1 99 ? 6.873 -0.758 0.146 1.00 94.81 99 PHE A CA 1
ATOM 800 C C . PHE A 1 99 ? 6.150 0.453 -0.455 1.00 94.81 99 PHE A C 1
ATOM 802 O O . PHE A 1 99 ? 5.827 1.385 0.277 1.00 94.81 99 PHE A O 1
ATOM 809 N N . ASN A 1 100 ? 5.847 0.440 -1.760 1.00 92.56 100 ASN A N 1
ATOM 810 C CA . ASN A 1 100 ? 5.154 1.555 -2.410 1.00 92.56 100 ASN A CA 1
ATOM 811 C C . ASN A 1 100 ? 3.745 1.740 -1.834 1.00 92.56 100 ASN A C 1
ATOM 813 O O . ASN A 1 100 ? 3.397 2.836 -1.398 1.00 92.56 100 ASN A O 1
ATOM 817 N N . SER A 1 101 ? 2.962 0.662 -1.735 1.00 94.56 101 SER A N 1
ATOM 818 C CA . SER A 1 101 ? 1.632 0.736 -1.121 1.00 94.56 101 SER A CA 1
ATOM 819 C C . SER A 1 101 ? 1.699 1.031 0.376 1.00 94.56 101 SER A C 1
ATOM 821 O O . SER A 1 101 ? 0.869 1.790 0.872 1.00 94.56 101 SER A O 1
ATOM 823 N N . ALA A 1 102 ? 2.694 0.503 1.101 1.00 96.62 102 ALA A N 1
ATOM 824 C CA . ALA A 1 102 ? 2.889 0.857 2.508 1.00 96.62 102 ALA A CA 1
ATOM 825 C C . ALA A 1 102 ? 3.082 2.377 2.679 1.00 96.62 102 ALA A C 1
ATOM 827 O O . ALA A 1 102 ? 2.400 2.999 3.491 1.00 96.62 102 ALA A O 1
ATOM 828 N N . MET A 1 103 ? 3.936 2.994 1.857 1.00 94.94 103 MET A N 1
ATOM 829 C CA . MET A 1 103 ? 4.171 4.439 1.891 1.00 94.94 103 MET A CA 1
ATOM 830 C C . MET A 1 103 ? 2.966 5.261 1.420 1.00 94.94 103 MET A C 1
ATOM 832 O O . MET A 1 103 ? 2.704 6.312 1.997 1.00 94.94 103 MET A O 1
ATOM 836 N N . GLN A 1 104 ? 2.209 4.793 0.423 1.00 93.50 104 GLN A N 1
ATOM 837 C CA . GLN A 1 104 ? 0.970 5.450 -0.020 1.00 93.50 104 GLN A CA 1
ATOM 838 C C . GLN A 1 104 ? -0.070 5.515 1.092 1.00 93.50 104 GLN A C 1
ATOM 840 O O . GLN A 1 104 ? -0.688 6.557 1.302 1.00 93.50 104 GLN A O 1
ATOM 845 N N . ILE A 1 105 ? -0.247 4.404 1.813 1.00 94.75 105 ILE A N 1
ATOM 846 C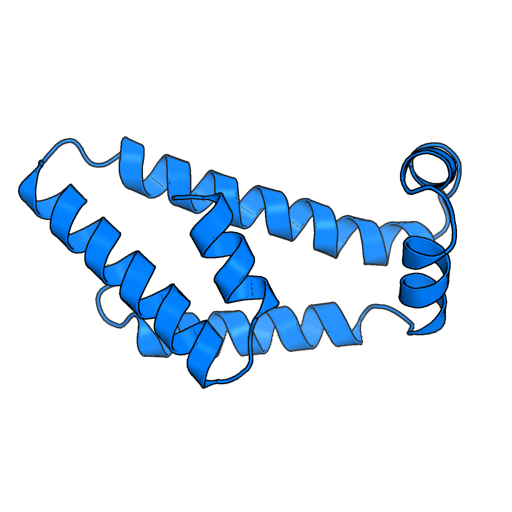 CA . ILE A 1 105 ? -1.176 4.341 2.939 1.00 94.75 105 ILE A CA 1
ATOM 847 C C . ILE A 1 105 ? -0.710 5.286 4.048 1.00 94.75 105 ILE A C 1
ATOM 849 O O . ILE A 1 105 ? -1.508 6.082 4.530 1.00 94.75 105 ILE A O 1
A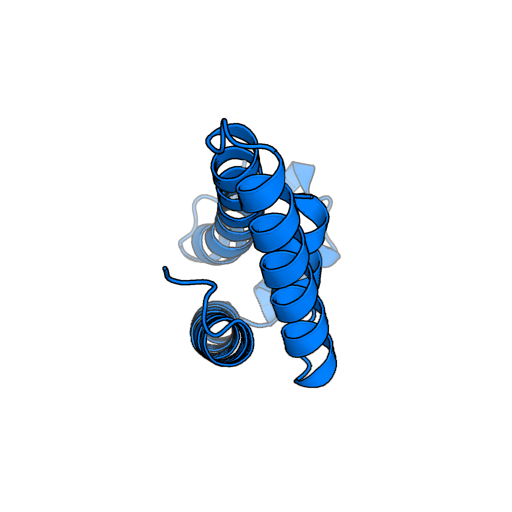TOM 853 N N . LEU A 1 106 ? 0.577 5.248 4.413 1.00 94.94 106 LEU A N 1
ATOM 854 C CA . LEU A 1 106 ? 1.140 6.126 5.444 1.00 94.94 106 LEU A CA 1
ATOM 855 C C . LEU A 1 106 ? 1.043 7.614 5.081 1.00 94.94 106 LEU A C 1
ATOM 857 O O . LEU A 1 106 ? 0.808 8.425 5.965 1.00 94.94 106 LEU A O 1
ATOM 861 N N . ALA A 1 107 ? 1.189 7.977 3.805 1.00 92.56 107 ALA A N 1
ATOM 862 C CA . ALA A 1 107 ? 1.024 9.357 3.345 1.00 92.56 107 ALA A CA 1
ATOM 863 C C . ALA A 1 107 ? -0.432 9.856 3.433 1.00 92.56 107 ALA A C 1
ATOM 865 O O . ALA A 1 107 ? -0.668 11.064 3.411 1.00 92.56 107 ALA A O 1
ATOM 866 N N . GLY A 1 108 ? -1.400 8.937 3.487 1.00 90.81 108 GLY A N 1
ATOM 867 C CA . GLY A 1 108 ? -2.819 9.238 3.656 1.00 90.81 108 GLY A CA 1
ATOM 868 C C . GLY A 1 108 ? -3.315 9.218 5.108 1.00 90.81 108 GLY A C 1
ATOM 869 O O . GLY A 1 108 ? -4.470 9.573 5.337 1.00 90.81 108 GLY A O 1
ATOM 870 N N . LEU A 1 109 ? -2.489 8.792 6.069 1.00 90.75 109 LEU A N 1
ATOM 871 C CA . LEU A 1 109 ? -2.785 8.863 7.508 1.00 90.75 109 LEU A CA 1
ATOM 872 C C . LEU A 1 109 ? -2.419 10.237 8.079 1.00 90.75 109 LEU A C 1
ATOM 874 O O . LEU A 1 109 ? -3.178 10.702 8.959 1.00 90.75 109 LEU A O 1
#

Radius of gyration: 15.98 Å; chains: 1; bounding box: 37×30×43 Å

Sequence (109 aa):
NLLDFPEEVAIRLTDIEHDIFLSVPPLQYLRHLTLDISYLSTHDTSLQGKNIRILLQRFQAVGSFIQQLIVSQTNFQERKSLVASILRCAITCWYIGNFNSAMQILAGL

pLDDT: mean 84.75, std 13.88, range [52.66, 98.19]

Foldseek 3Di:
DCLVCLLVVLVVVVVVVVVLVVVADPVLVVVCVPDDVVPLVPPDPDPNSVSVVVLVVVLQVLLQVLLCVLVVDPDPVVSVVSVVSLQVNLVSNVVVPVPSVNVSSVSND

Secondary structure (DSSP, 8-state):
-GGGSHHHHHHHHHHHHHHHHHTS-HHHHHHHHHS-HHHHHHH--SHHHHHHHHHHHHHHHHHHHHHHHHHH--SHHHHHHHHHHHHHHHHHHHHTT-HHHHHHHHHT-